Protein AF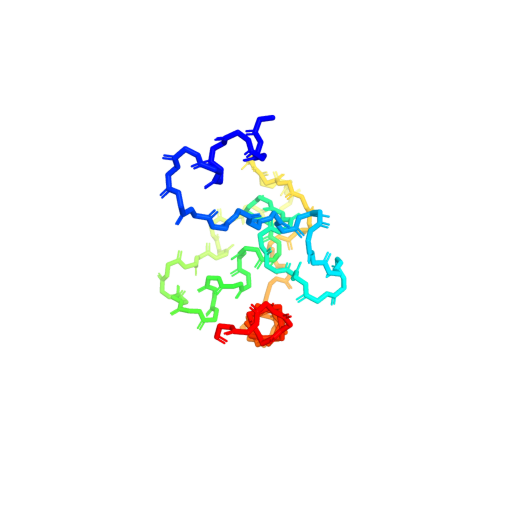-A0A645B185-F1 (afdb_monomer_lite)

Radius of gyration: 16.53 Å; chains: 1; bounding box: 38×28×42 Å

Secondary structure (DSSP, 8-state):
-HHHHHHHHT-----TTTSS-TTT--TTSSBSSHHHHHHHHHH-GGG--GGGS-TTSPPTT-BSS-GGG--HHHHHHHHHHHHHHHHHHHHHTT-

Foldseek 3Di:
DQVVCCVVPVDHDDDLPPQFDCVQQPAPPWWLAQRPLLLCCQVPVVVDDPVPDDPPDQDPRTGDHHNNPHHVVSNVVNVVSNVVRVVVSCVVVVD

pLDDT: mean 96.08, std 3.56, range [74.88, 98.75]

Organism: NCBI:txid1076179

Structure (mmCIF, N/CA/C/O backbone):
data_AF-A0A645B185-F1
#
_entry.id   AF-A0A645B185-F1
#
loop_
_atom_site.group_PDB
_atom_site.id
_atom_site.type_symbol
_atom_site.label_atom_id
_atom_site.label_alt_id
_atom_site.label_comp_id
_atom_site.label_asym_id
_atom_site.label_entity_id
_atom_site.label_seq_id
_atom_site.pdbx_PDB_ins_code
_atom_site.Cartn_x
_atom_site.Cartn_y
_atom_site.Cartn_z
_atom_site.occupancy
_atom_site.B_iso_or_equiv
_atom_site.auth_seq_id
_atom_site.auth_comp_id
_atom_site.auth_asym_id
_atom_site.auth_atom_id
_atom_site.pdbx_PDB_model_num
ATOM 1 N N . MET A 1 1 ? -14.496 17.595 14.244 1.00 74.88 1 MET A N 1
ATOM 2 C CA . MET A 1 1 ? -15.346 16.983 13.200 1.00 74.88 1 MET A CA 1
ATOM 3 C C . MET A 1 1 ? -15.617 15.522 13.516 1.00 74.88 1 MET A C 1
ATOM 5 O O . MET A 1 1 ? -16.774 15.226 13.761 1.00 74.88 1 MET A O 1
ATOM 9 N N . ALA A 1 2 ? -14.595 14.659 13.630 1.00 82.44 2 ALA A N 1
ATOM 10 C CA . ALA A 1 2 ? -14.795 13.233 13.932 1.00 82.44 2 ALA A CA 1
ATOM 11 C C . ALA A 1 2 ? -15.684 12.959 15.171 1.00 82.44 2 ALA A C 1
ATOM 13 O O . ALA A 1 2 ? -16.741 12.370 14.967 1.00 82.44 2 ALA A O 1
ATOM 14 N N . PRO A 1 3 ? -15.440 13.538 16.371 1.00 88.00 3 PRO A N 1
ATOM 15 C CA . PRO A 1 3 ? -16.295 13.264 17.537 1.00 88.00 3 PRO A CA 1
ATOM 16 C C . PRO A 1 3 ? -17.762 13.688 17.368 1.00 88.00 3 PRO A C 1
ATOM 18 O O . PRO A 1 3 ? -18.658 13.159 18.021 1.00 88.00 3 PRO A O 1
ATOM 21 N N . LEU A 1 4 ? -18.019 14.680 16.505 1.00 93.12 4 LEU A N 1
ATOM 22 C CA . LEU A 1 4 ? -19.376 15.138 16.220 1.00 93.12 4 LEU A CA 1
ATOM 23 C C . LEU A 1 4 ? -20.114 14.124 15.338 1.00 93.12 4 LEU A C 1
ATOM 25 O O . LEU A 1 4 ? -21.276 13.834 15.599 1.00 93.12 4 LEU A O 1
ATOM 29 N N . TRP A 1 5 ? -19.442 13.581 14.321 1.00 94.06 5 TRP A N 1
ATOM 30 C CA . TRP A 1 5 ? -20.010 12.577 13.421 1.00 94.06 5 TRP A CA 1
ATOM 31 C C . TRP A 1 5 ? -20.177 11.221 14.093 1.00 94.06 5 TRP A C 1
ATOM 33 O O . TRP A 1 5 ? -21.228 10.613 13.934 1.00 94.06 5 TRP A O 1
ATOM 43 N N . GLU A 1 6 ? -19.200 10.791 14.889 1.00 95.06 6 GLU A N 1
ATOM 44 C CA . GLU A 1 6 ? -19.292 9.554 15.672 1.00 95.06 6 GLU A CA 1
ATOM 45 C C . GLU A 1 6 ? -20.522 9.583 16.578 1.00 95.06 6 GLU A C 1
ATOM 47 O O . GLU A 1 6 ? -21.355 8.684 16.531 1.00 95.06 6 GLU A O 1
ATOM 52 N N . LYS A 1 7 ? -20.725 10.691 17.305 1.00 94.81 7 LYS A N 1
ATOM 53 C CA . LYS A 1 7 ? -21.918 10.883 18.135 1.00 94.81 7 LYS A CA 1
ATOM 54 C C . LYS A 1 7 ? -23.212 10.994 17.323 1.00 94.81 7 LYS A C 1
ATOM 56 O O . LYS A 1 7 ? -24.247 10.515 17.772 1.00 94.81 7 LYS A O 1
ATOM 61 N N . GLN A 1 8 ? -23.192 11.698 16.190 1.00 97.31 8 GLN A N 1
ATOM 62 C CA . GLN A 1 8 ? -24.395 11.940 15.389 1.00 97.31 8 GLN A CA 1
ATOM 63 C C . GLN A 1 8 ? -24.902 10.668 14.701 1.00 97.31 8 GLN A C 1
ATOM 65 O O . GLN A 1 8 ? -26.114 10.504 14.569 1.00 97.31 8 GLN A O 1
ATOM 70 N N . TYR A 1 9 ? -23.992 9.812 14.238 1.00 96.25 9 TYR A N 1
ATOM 71 C CA . TYR A 1 9 ? -24.316 8.658 13.399 1.00 96.25 9 TYR A CA 1
ATOM 72 C C . TYR A 1 9 ? -24.087 7.310 14.082 1.00 96.25 9 TYR A C 1
ATOM 74 O O . TYR A 1 9 ? -24.365 6.294 13.457 1.00 96.25 9 TYR A O 1
ATOM 82 N N . ASP A 1 10 ? -23.612 7.303 15.330 1.00 95.56 10 ASP A N 1
ATOM 83 C CA . ASP A 1 10 ? -23.271 6.088 16.079 1.00 95.56 10 ASP A CA 1
ATOM 84 C C . ASP A 1 10 ? -22.276 5.200 15.309 1.00 95.56 10 ASP A C 1
ATOM 86 O O . ASP A 1 10 ? -22.483 4.011 15.079 1.00 95.56 10 ASP A O 1
ATOM 90 N N . ILE A 1 11 ? -21.197 5.834 14.838 1.00 94.06 11 ILE A N 1
ATOM 91 C CA . ILE A 1 11 ? -20.106 5.194 14.092 1.00 94.06 11 ILE A CA 1
ATOM 92 C C . ILE A 1 11 ? -18.778 5.401 14.814 1.00 94.06 11 ILE A C 1
ATOM 94 O O . ILE A 1 11 ? -18.616 6.372 15.549 1.00 94.06 11 ILE A O 1
ATOM 98 N N . ILE A 1 12 ? -17.809 4.529 14.539 1.00 94.25 12 ILE A N 1
ATOM 99 C CA . ILE A 1 12 ? -16.406 4.717 14.922 1.00 94.25 12 ILE A CA 1
ATOM 100 C C . ILE A 1 12 ? -15.628 5.112 13.668 1.00 94.25 12 ILE A C 1
ATOM 102 O O . ILE A 1 12 ? -15.733 4.440 12.639 1.00 94.25 12 ILE A O 1
ATOM 106 N N . LEU A 1 13 ? -14.857 6.197 13.736 1.00 94.62 13 LEU A N 1
ATOM 107 C CA . LEU A 1 13 ? -14.026 6.655 12.625 1.00 94.62 13 LEU A CA 1
ATOM 108 C C . LEU A 1 13 ? -12.554 6.379 12.921 1.00 94.62 13 LEU A C 1
ATOM 110 O O . LEU A 1 13 ? -12.002 6.901 13.881 1.00 94.62 13 LEU A O 1
ATOM 114 N N . LEU A 1 14 ? -11.914 5.601 12.048 1.00 94.00 14 LEU A N 1
ATOM 115 C CA . LEU A 1 14 ? -10.486 5.302 12.120 1.00 94.00 14 LEU A CA 1
ATOM 116 C C . LEU A 1 14 ? -9.770 5.859 10.890 1.00 94.00 14 LEU A C 1
ATOM 118 O O . LEU A 1 14 ? -10.207 5.672 9.755 1.00 94.00 14 LEU A O 1
ATOM 122 N N . SER A 1 15 ? -8.654 6.535 11.122 1.00 92.25 15 SER A N 1
ATOM 123 C CA . SER A 1 15 ? -7.749 7.082 10.120 1.00 92.25 15 SER A CA 1
ATOM 124 C C . SER A 1 15 ? -6.473 6.252 10.071 1.00 92.25 15 SER A C 1
ATOM 126 O O . SER A 1 15 ? -5.818 6.071 11.096 1.00 92.25 15 SER A O 1
ATOM 128 N N . SER A 1 16 ? -6.058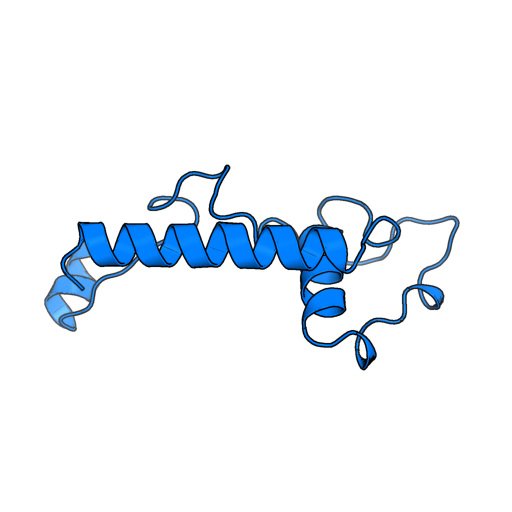 5.831 8.874 1.00 91.94 16 SER A N 1
ATOM 129 C CA . SER A 1 16 ? -4.789 5.118 8.661 1.00 91.94 16 SER A CA 1
ATOM 130 C C . SER A 1 16 ? -3.568 5.866 9.214 1.00 91.94 16 SER A C 1
ATOM 132 O O . SER A 1 16 ? -2.598 5.236 9.614 1.00 91.94 16 SER A O 1
ATOM 134 N N . VAL A 1 17 ? -3.624 7.201 9.276 1.00 90.50 17 VAL A N 1
ATOM 135 C CA . VAL A 1 17 ? -2.517 8.051 9.743 1.00 90.50 17 VAL A CA 1
ATOM 136 C C . VAL A 1 17 ? -2.561 8.309 11.250 1.00 90.50 17 VAL A C 1
ATOM 138 O O . VAL A 1 17 ? -1.513 8.440 11.875 1.00 90.50 17 VAL A O 1
ATOM 141 N N . ASN A 1 18 ? -3.755 8.429 11.836 1.00 92.31 18 ASN A N 1
ATOM 142 C CA . ASN A 1 18 ? -3.885 8.840 13.240 1.00 92.31 18 ASN A CA 1
ATOM 143 C C . ASN A 1 18 ? -4.075 7.657 14.192 1.00 92.31 18 ASN A C 1
ATOM 145 O O . ASN A 1 18 ? -3.719 7.763 15.363 1.00 92.31 18 ASN A O 1
ATOM 149 N N . ASP A 1 19 ? -4.657 6.560 13.709 1.00 94.94 19 ASP A N 1
ATOM 150 C CA . ASP A 1 19 ? -5.163 5.482 14.560 1.00 94.94 19 ASP A CA 1
ATOM 151 C C . ASP A 1 19 ? -4.374 4.178 14.436 1.00 94.94 19 ASP A C 1
ATOM 153 O O . ASP A 1 19 ? -4.631 3.242 15.201 1.00 94.94 19 ASP A O 1
ATOM 157 N N . PHE A 1 20 ? -3.407 4.127 13.518 1.00 96.38 20 PHE A N 1
ATOM 158 C CA . PHE A 1 20 ? -2.563 2.968 13.253 1.00 96.38 20 PHE A CA 1
ATOM 159 C C . PHE A 1 20 ? -1.075 3.319 13.316 1.00 96.38 20 PHE A C 1
ATOM 161 O O . PHE A 1 20 ? -0.671 4.443 13.024 1.00 96.38 20 PHE A O 1
ATOM 168 N N . ASP A 1 21 ? -0.249 2.331 13.669 1.00 95.19 21 ASP A N 1
ATOM 169 C CA . ASP A 1 21 ? 1.207 2.454 13.580 1.00 95.19 21 ASP A CA 1
ATOM 170 C C . ASP A 1 21 ? 1.628 2.476 12.093 1.00 95.19 21 ASP A C 1
ATOM 172 O O . ASP A 1 21 ? 1.278 1.536 11.361 1.00 95.19 21 ASP A O 1
ATOM 176 N N . PRO A 1 22 ? 2.393 3.491 11.638 1.00 93.12 22 PRO A N 1
ATOM 177 C CA . PRO A 1 22 ? 2.829 3.619 10.245 1.00 93.12 22 PRO A CA 1
ATOM 178 C C . PRO A 1 22 ? 3.710 2.460 9.756 1.00 93.12 22 PRO A C 1
ATOM 180 O O . PRO A 1 22 ? 3.866 2.285 8.552 1.00 93.12 22 PRO A O 1
ATOM 183 N N . LEU A 1 23 ? 4.278 1.654 10.655 1.00 94.69 23 LEU A N 1
ATOM 184 C CA . LEU A 1 23 ? 5.034 0.445 10.320 1.00 94.69 23 LEU A CA 1
ATOM 185 C C . LEU A 1 23 ? 4.146 -0.790 10.137 1.00 94.69 23 LEU A C 1
ATOM 187 O O . LEU A 1 23 ? 4.646 -1.851 9.766 1.00 94.69 23 LEU A O 1
ATOM 191 N N . THR A 1 24 ? 2.842 -0.678 10.400 1.00 96.00 24 THR A N 1
ATOM 192 C CA . THR A 1 24 ? 1.908 -1.807 10.304 1.00 96.00 24 THR A CA 1
ATOM 193 C C . THR A 1 24 ? 0.705 -1.543 9.407 1.00 96.00 24 THR A C 1
ATOM 195 O O . THR A 1 24 ? 0.173 -2.498 8.855 1.00 96.00 24 THR A O 1
ATOM 198 N N . TYR A 1 25 ? 0.289 -0.288 9.208 1.00 96.75 25 TYR A N 1
ATOM 199 C CA . TYR A 1 25 ? -0.665 0.081 8.157 1.00 96.75 25 TYR A CA 1
ATOM 200 C C . TYR A 1 25 ? 0.114 0.522 6.918 1.00 96.75 25 TYR A C 1
ATOM 202 O O . TYR A 1 25 ? 0.399 1.702 6.715 1.00 96.75 25 TYR A O 1
ATOM 210 N N . LEU A 1 26 ? 0.537 -0.458 6.124 1.00 95.75 26 LEU A N 1
ATOM 211 C CA . LEU A 1 26 ? 1.523 -0.249 5.066 1.00 95.75 26 LEU A CA 1
ATOM 212 C C . LEU A 1 26 ? 0.894 0.022 3.698 1.00 95.75 26 LEU A C 1
ATOM 214 O O . LEU A 1 26 ? 1.506 0.704 2.874 1.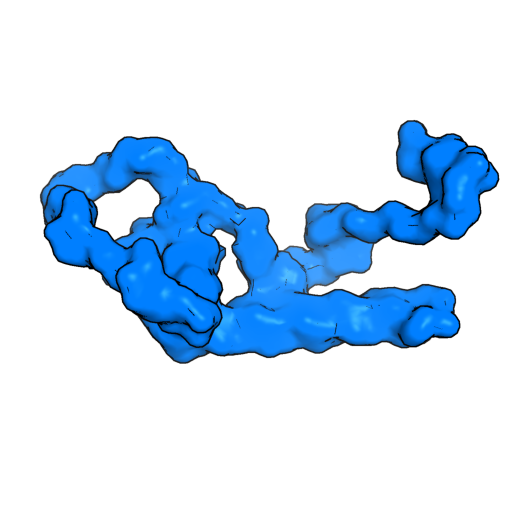00 95.75 26 LEU A O 1
ATOM 218 N N . THR A 1 27 ? -0.311 -0.487 3.442 1.00 91.88 27 THR A N 1
ATOM 219 C CA . THR A 1 27 ? -1.023 -0.265 2.174 1.00 91.88 27 THR A CA 1
ATOM 220 C C . THR A 1 27 ? -1.453 1.195 2.005 1.00 91.88 27 THR A C 1
ATOM 222 O O . THR A 1 27 ? -1.734 1.873 2.989 1.00 91.88 27 THR A O 1
ATOM 225 N N . GLN A 1 28 ? -1.596 1.648 0.753 1.00 85.94 28 GLN A N 1
ATOM 226 C CA . GLN A 1 28 ? -2.130 2.977 0.392 1.00 85.94 28 GLN A CA 1
ATOM 227 C C . GLN A 1 28 ? -1.289 4.178 0.880 1.00 85.94 28 GLN A C 1
ATOM 229 O O . GLN A 1 28 ? -1.811 5.278 1.050 1.00 85.94 28 GLN A O 1
ATOM 234 N N . ASN A 1 29 ? 0.015 3.982 1.105 1.00 92.06 29 ASN A N 1
ATOM 235 C CA . ASN A 1 29 ? 0.944 5.053 1.497 1.00 92.06 29 ASN A CA 1
ATOM 236 C C . ASN A 1 29 ? 1.644 5.739 0.306 1.00 92.06 29 ASN A C 1
ATOM 238 O O . ASN A 1 29 ? 2.442 6.658 0.502 1.00 92.06 29 ASN A O 1
ATOM 242 N N . ASP A 1 30 ? 1.357 5.316 -0.924 1.00 96.69 30 ASP A N 1
ATOM 243 C CA . ASP A 1 30 ? 1.838 5.943 -2.153 1.00 96.69 30 ASP A CA 1
ATOM 244 C C . ASP A 1 30 ? 0.704 6.098 -3.180 1.00 96.69 30 ASP A C 1
ATOM 246 O O . ASP A 1 30 ? -0.443 5.779 -2.882 1.00 96.69 30 ASP A O 1
ATOM 250 N N . HIS A 1 31 ? 0.994 6.688 -4.342 1.00 97.62 31 HIS A N 1
ATOM 251 C CA . HIS A 1 31 ? 0.027 6.853 -5.426 1.00 97.62 31 HIS A CA 1
ATOM 252 C C . HIS A 1 31 ? 0.597 6.290 -6.724 1.00 97.62 31 HIS A C 1
ATOM 254 O O . HIS A 1 31 ? 1.549 6.848 -7.279 1.00 97.62 31 HIS A O 1
ATOM 260 N N . ALA A 1 32 ? 0.026 5.175 -7.178 1.00 97.19 32 ALA A N 1
ATOM 261 C CA . ALA A 1 32 ? 0.494 4.362 -8.297 1.00 97.19 32 ALA A CA 1
ATOM 262 C C . ALA A 1 32 ? 1.986 3.974 -8.198 1.00 97.19 32 ALA A C 1
ATOM 264 O O . ALA A 1 32 ? 2.628 3.675 -9.204 1.00 97.19 32 ALA A O 1
ATOM 265 N N . GLY A 1 33 ? 2.551 4.003 -6.987 1.00 97.81 33 GLY A N 1
ATOM 266 C CA . GLY A 1 33 ? 3.936 3.640 -6.717 1.00 97.81 33 GLY A CA 1
ATOM 267 C C . GLY A 1 33 ? 4.084 2.149 -6.436 1.00 97.81 33 GLY A C 1
ATOM 268 O O . GLY A 1 33 ? 3.204 1.336 -6.742 1.00 97.81 33 GLY A O 1
ATOM 269 N N . LYS A 1 34 ? 5.222 1.775 -5.856 1.00 98.25 34 LYS A N 1
ATOM 270 C CA . LYS A 1 34 ? 5.543 0.390 -5.503 1.00 98.25 34 LYS A CA 1
ATOM 271 C C . LYS A 1 34 ? 4.511 -0.269 -4.583 1.00 98.25 34 LYS A C 1
ATOM 273 O O . LYS A 1 34 ? 4.242 -1.456 -4.763 1.00 98.25 34 LYS A O 1
ATOM 278 N N . ILE A 1 35 ? 3.954 0.440 -3.601 1.00 98.31 35 ILE A N 1
ATOM 279 C CA . ILE A 1 35 ? 3.024 -0.124 -2.607 1.00 98.31 35 ILE A CA 1
ATOM 280 C C . ILE A 1 35 ? 1.695 -0.472 -3.275 1.00 98.31 35 ILE A C 1
ATOM 282 O O . ILE A 1 35 ? 1.287 -1.635 -3.236 1.00 98.31 35 ILE A O 1
ATOM 286 N N . GLU A 1 36 ? 1.032 0.491 -3.921 1.00 98.31 36 GLU A N 1
ATOM 287 C CA . GLU A 1 36 ? -0.238 0.242 -4.617 1.00 98.31 36 GLU A CA 1
ATOM 288 C C . GLU A 1 36 ? -0.071 -0.760 -5.768 1.00 98.31 36 GLU A C 1
ATOM 290 O O . GLU A 1 36 ? -0.886 -1.672 -5.915 1.00 98.31 36 GLU A O 1
ATOM 295 N N . THR A 1 37 ? 1.022 -0.667 -6.532 1.00 98.50 37 THR A N 1
ATOM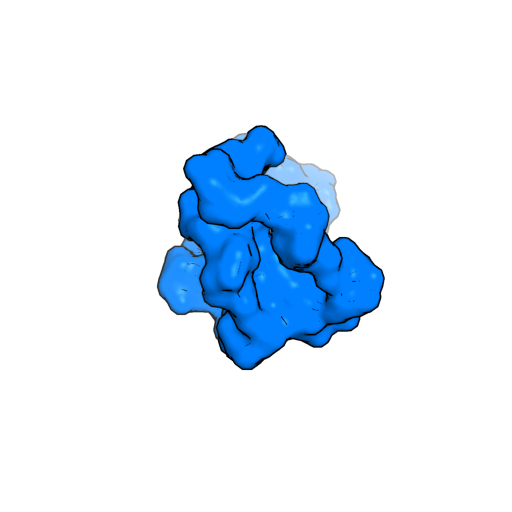 296 C CA . THR A 1 37 ? 1.280 -1.589 -7.647 1.00 98.50 37 THR A CA 1
ATOM 297 C C . THR A 1 37 ? 1.550 -3.008 -7.156 1.00 98.50 37 THR A C 1
ATOM 299 O O . THR A 1 37 ? 0.952 -3.946 -7.674 1.00 98.50 37 THR A O 1
ATOM 302 N N . SER A 1 38 ? 2.379 -3.198 -6.122 1.00 98.69 38 SER A N 1
ATOM 303 C CA . SER A 1 38 ? 2.613 -4.529 -5.535 1.00 98.69 38 SER A CA 1
ATOM 304 C C . SER A 1 38 ? 1.329 -5.120 -4.953 1.00 98.69 38 SER A C 1
ATOM 306 O O . SER A 1 38 ? 1.061 -6.304 -5.137 1.00 98.69 38 SER A O 1
ATOM 308 N N . THR A 1 39 ? 0.501 -4.290 -4.311 1.00 98.56 39 THR A N 1
ATOM 309 C CA . THR A 1 39 ? -0.812 -4.700 -3.790 1.00 98.56 39 THR A CA 1
ATOM 310 C C . THR A 1 39 ? -1.719 -5.203 -4.917 1.00 98.56 39 THR A C 1
ATOM 312 O O . THR A 1 39 ? -2.303 -6.280 -4.807 1.00 98.56 39 THR A O 1
ATOM 315 N N . MET A 1 40 ? -1.787 -4.472 -6.036 1.00 98.56 40 MET A N 1
ATOM 316 C CA . MET A 1 40 ? -2.546 -4.898 -7.214 1.00 98.56 40 MET A CA 1
ATOM 317 C C . MET A 1 40 ? -1.959 -6.146 -7.869 1.00 98.56 40 MET A C 1
ATOM 319 O O . MET A 1 40 ? -2.721 -7.009 -8.281 1.00 98.56 40 MET A O 1
ATOM 323 N N . MET A 1 41 ? -0.635 -6.302 -7.917 1.00 98.62 41 MET A N 1
ATOM 324 C CA . MET A 1 41 ? -0.011 -7.531 -8.417 1.00 98.62 41 MET A CA 1
ATOM 325 C C . MET A 1 41 ? -0.386 -8.755 -7.572 1.00 98.62 41 MET A C 1
ATOM 327 O O . MET A 1 41 ? -0.543 -9.837 -8.125 1.00 98.62 41 MET A O 1
ATOM 331 N N . ALA A 1 42 ? -0.528 -8.599 -6.253 1.00 98.62 42 ALA A N 1
ATOM 332 C CA . ALA A 1 42 ? -0.926 -9.688 -5.364 1.00 98.62 42 ALA A CA 1
ATOM 333 C C . ALA A 1 42 ? -2.421 -10.046 -5.474 1.00 98.62 42 ALA A C 1
ATOM 335 O O . ALA A 1 42 ? -2.767 -11.223 -5.420 1.00 98.62 42 ALA A O 1
ATOM 336 N N . LEU A 1 43 ? -3.309 -9.059 -5.642 1.00 98.50 43 LEU A N 1
ATOM 337 C CA . LEU A 1 43 ? -4.764 -9.285 -5.693 1.00 98.50 43 LEU A CA 1
ATOM 338 C C . LEU A 1 43 ? -5.301 -9.564 -7.105 1.00 98.50 43 LEU A C 1
ATOM 340 O O . LEU A 1 43 ? -6.160 -10.424 -7.281 1.00 98.50 43 LEU A O 1
ATOM 344 N N . HIS A 1 44 ? -4.816 -8.807 -8.088 1.00 98.56 44 HIS A N 1
ATOM 345 C CA . HIS A 1 44 ? -5.319 -8.733 -9.463 1.00 98.56 44 HIS A CA 1
ATOM 346 C C . HIS A 1 44 ? -4.158 -8.542 -10.460 1.00 98.56 44 HIS A C 1
ATOM 348 O O . HIS A 1 44 ? -4.064 -7.496 -11.120 1.00 98.56 44 HIS A O 1
ATOM 354 N N . PRO A 1 45 ? -3.228 -9.511 -10.563 1.00 98.25 45 PRO A N 1
ATOM 355 C CA . PRO A 1 45 ? -2.043 -9.392 -11.416 1.00 98.25 45 PRO A CA 1
ATOM 356 C C . PRO A 1 45 ? -2.371 -9.110 -12.887 1.00 98.25 45 PRO A C 1
ATOM 358 O O . PRO A 1 45 ? -1.594 -8.457 -13.576 1.00 98.25 45 PRO A O 1
ATOM 361 N N . GLU A 1 46 ? -3.529 -9.551 -13.375 1.00 98.44 46 GLU A N 1
ATOM 362 C CA . GLU A 1 46 ? -4.009 -9.320 -14.739 1.00 98.44 46 GLU A CA 1
ATOM 363 C C . GLU A 1 46 ? -4.286 -7.846 -15.069 1.00 98.44 46 GLU A C 1
ATOM 365 O O . GLU A 1 46 ? -4.374 -7.489 -16.243 1.00 98.44 46 GLU A O 1
ATOM 370 N N . LEU A 1 47 ? -4.419 -6.988 -14.052 1.00 98.38 47 LEU A N 1
ATOM 371 C CA . LEU A 1 47 ? -4.656 -5.552 -14.207 1.00 98.38 47 LEU A CA 1
ATOM 372 C C . LEU A 1 47 ? -3.363 -4.723 -14.176 1.00 98.38 47 LEU A C 1
ATOM 374 O O . LEU A 1 47 ? -3.420 -3.506 -14.356 1.00 98.38 47 LEU A O 1
ATOM 378 N N . VAL A 1 48 ? -2.202 -5.354 -13.965 1.00 98.25 48 VAL A N 1
ATOM 379 C CA . VAL A 1 48 ? -0.903 -4.676 -13.882 1.00 98.25 48 VAL A CA 1
ATOM 380 C C . VAL A 1 48 ? -0.019 -5.075 -15.062 1.00 98.25 48 VAL A C 1
ATOM 382 O O . VAL A 1 48 ? 0.448 -6.205 -15.159 1.00 98.25 48 VAL A O 1
ATOM 385 N N . ASP A 1 49 ? 0.276 -4.113 -15.938 1.00 97.75 49 ASP A N 1
ATOM 386 C CA . ASP A 1 49 ? 1.203 -4.285 -17.062 1.00 97.75 49 ASP A CA 1
ATOM 387 C C . ASP A 1 49 ? 2.354 -3.271 -16.965 1.00 97.75 49 ASP A C 1
ATOM 389 O O . ASP A 1 49 ? 2.289 -2.163 -17.503 1.00 97.75 49 ASP A O 1
ATOM 393 N N . LEU A 1 50 ? 3.430 -3.658 -16.267 1.00 97.25 50 LEU A N 1
ATOM 394 C CA . LEU A 1 50 ? 4.623 -2.818 -16.088 1.00 97.25 50 LEU A CA 1
ATOM 395 C C . LEU A 1 50 ? 5.368 -2.541 -17.402 1.00 97.25 50 LEU A C 1
ATOM 397 O O . LEU A 1 50 ? 6.124 -1.574 -17.470 1.00 97.25 50 LEU A O 1
ATOM 401 N N . SER A 1 51 ? 5.136 -3.332 -18.458 1.00 96.62 51 SER A N 1
ATOM 402 C CA . SER A 1 51 ? 5.771 -3.111 -19.765 1.00 96.62 51 SER A CA 1
ATOM 403 C C . SER A 1 51 ? 5.275 -1.843 -20.469 1.00 96.62 51 SER A C 1
ATOM 405 O O . SER A 1 51 ? 5.899 -1.378 -21.419 1.00 96.62 51 SER A O 1
ATOM 407 N N . ARG A 1 52 ? 4.170 -1.251 -19.991 1.00 96.00 52 ARG A N 1
ATOM 408 C CA . ARG A 1 52 ? 3.640 0.032 -20.484 1.00 96.00 52 ARG A CA 1
ATOM 409 C C . ARG A 1 52 ? 4.411 1.245 -19.983 1.00 96.00 52 ARG A C 1
ATOM 411 O O . ARG A 1 52 ? 4.187 2.340 -20.496 1.00 96.00 52 ARG A O 1
ATOM 418 N N . LEU A 1 53 ? 5.261 1.078 -18.973 1.00 96.19 53 LEU A N 1
ATOM 419 C CA . LEU A 1 53 ? 6.063 2.165 -18.434 1.00 96.19 53 LEU A CA 1
ATOM 420 C C . LEU A 1 53 ? 7.327 2.340 -19.277 1.00 96.19 53 LEU A C 1
ATOM 422 O O . LEU A 1 53 ? 8.043 1.379 -19.538 1.00 96.19 53 LEU A O 1
ATOM 426 N N . ASP A 1 54 ? 7.621 3.582 -19.654 1.00 95.62 54 ASP A N 1
ATOM 427 C CA . ASP A 1 54 ? 8.890 3.941 -20.294 1.00 95.62 54 ASP A CA 1
ATOM 428 C C . ASP A 1 54 ? 10.057 3.590 -19.350 1.00 95.62 54 ASP A C 1
ATOM 430 O O . ASP A 1 54 ? 10.030 4.029 -18.202 1.00 95.62 54 ASP A O 1
ATOM 434 N N . PRO A 1 55 ? 11.055 2.786 -19.748 1.00 94.00 55 PRO A N 1
ATOM 435 C CA . PRO A 1 55 ? 12.157 2.407 -18.862 1.00 94.00 55 PRO A CA 1
ATOM 436 C C . PRO A 1 55 ? 13.052 3.584 -18.447 1.00 94.00 55 PRO A C 1
ATOM 438 O O . PRO A 1 55 ? 13.689 3.502 -17.397 1.00 94.00 55 PRO A O 1
ATOM 441 N N . ASP A 1 56 ? 13.086 4.667 -19.227 1.00 95.75 56 ASP A N 1
ATOM 442 C CA . ASP A 1 56 ? 14.087 5.729 -19.083 1.00 95.75 56 ASP A CA 1
ATOM 443 C C . ASP A 1 56 ? 13.552 6.992 -18.387 1.00 95.75 56 ASP A C 1
ATOM 445 O O . ASP A 1 56 ? 14.311 7.926 -18.112 1.00 95.75 56 ASP A O 1
ATOM 449 N N . SER A 1 57 ? 12.252 7.047 -18.077 1.00 97.00 57 SER A N 1
ATOM 450 C CA . SER A 1 57 ? 11.620 8.227 -17.480 1.00 97.00 57 SER A CA 1
ATOM 451 C C . SER A 1 57 ? 10.730 7.912 -16.278 1.00 97.00 57 SER A C 1
ATOM 453 O O . SER A 1 57 ? 10.226 6.803 -16.093 1.00 97.00 57 SER A O 1
ATOM 455 N N . TRP A 1 58 ? 10.532 8.904 -15.406 1.00 97.44 58 TRP A N 1
ATOM 456 C CA . TRP A 1 58 ? 9.593 8.765 -14.293 1.00 97.44 58 TRP A CA 1
ATOM 457 C C . TRP A 1 58 ? 8.145 8.736 -14.818 1.00 97.44 58 TRP A C 1
ATOM 459 O O . TRP A 1 58 ? 7.783 9.630 -15.590 1.00 97.44 58 TRP A O 1
ATOM 469 N N . PRO A 1 59 ? 7.294 7.772 -14.411 1.00 96.75 59 PRO A N 1
ATOM 470 C CA . PRO A 1 59 ? 5.923 7.711 -14.899 1.00 96.75 59 PRO A CA 1
ATOM 471 C C . PRO A 1 59 ? 5.095 8.920 -14.452 1.00 96.75 59 PRO A C 1
ATOM 473 O O . PRO A 1 59 ? 5.163 9.369 -13.305 1.00 96.75 59 PRO A O 1
ATOM 476 N N . LEU A 1 60 ? 4.251 9.425 -15.351 1.00 95.62 60 LEU A N 1
ATOM 477 C CA . LEU A 1 60 ? 3.334 10.516 -15.037 1.00 95.62 60 LEU A CA 1
ATOM 478 C C . LEU A 1 60 ? 2.296 10.077 -13.993 1.00 95.62 60 LEU A C 1
ATOM 480 O O . LEU A 1 60 ? 1.703 9.009 -14.110 1.00 95.62 60 LEU A O 1
ATOM 484 N N . GLY A 1 61 ? 2.040 10.935 -13.003 1.00 95.31 61 GLY A N 1
ATOM 485 C CA . GLY A 1 61 ? 1.019 10.700 -11.977 1.00 95.31 61 GLY A CA 1
ATOM 486 C C . GLY A 1 61 ? 1.459 9.782 -10.835 1.00 95.31 61 GLY A C 1
ATOM 487 O O . GLY A 1 61 ? 0.708 9.625 -9.882 1.00 95.31 61 GLY A O 1
ATOM 488 N N . VAL A 1 62 ? 2.675 9.234 -10.881 1.00 97.56 62 VAL A N 1
ATOM 489 C CA . VAL A 1 62 ? 3.211 8.394 -9.805 1.00 97.56 62 VAL A CA 1
ATOM 490 C C . VAL A 1 62 ? 3.855 9.250 -8.716 1.00 97.56 62 VAL A C 1
ATOM 492 O O . VAL A 1 62 ? 4.699 10.108 -8.998 1.00 97.56 62 VAL A O 1
ATOM 495 N N . LYS A 1 63 ? 3.501 8.977 -7.458 1.00 97.31 63 LYS A N 1
ATOM 496 C CA . LYS A 1 63 ? 4.131 9.544 -6.258 1.00 97.31 63 LYS A CA 1
ATOM 497 C C . LYS A 1 63 ? 4.480 8.415 -5.296 1.00 97.31 63 LYS A C 1
ATOM 499 O O . LYS A 1 63 ? 3.585 7.696 -4.880 1.00 97.31 63 LYS A O 1
ATOM 504 N N . GLY A 1 64 ? 5.741 8.325 -4.882 1.00 96.31 64 GLY A N 1
ATOM 505 C CA . GLY A 1 64 ? 6.237 7.283 -3.980 1.00 96.31 64 GLY A CA 1
ATOM 506 C C . GLY A 1 64 ? 7.476 6.601 -4.546 1.00 96.31 64 GLY A C 1
ATOM 507 O O . GLY A 1 64 ? 8.256 7.236 -5.254 1.00 96.31 64 GLY A O 1
ATOM 508 N N . GLU A 1 65 ? 7.652 5.321 -4.229 1.00 97.25 65 GLU A N 1
ATOM 509 C CA . GLU A 1 65 ? 8.710 4.488 -4.809 1.00 97.25 65 GLU A CA 1
ATOM 510 C C . GLU A 1 65 ? 8.362 4.036 -6.236 1.00 97.25 65 GLU A C 1
ATOM 512 O O . GLU A 1 65 ? 7.189 3.941 -6.600 1.00 97.25 65 GLU A O 1
ATOM 517 N N . ASP A 1 66 ? 9.388 3.728 -7.037 1.00 97.62 66 ASP A N 1
ATOM 518 C CA . ASP A 1 66 ? 9.226 3.330 -8.439 1.00 97.62 66 ASP A CA 1
ATOM 519 C C . ASP A 1 66 ? 8.395 2.030 -8.567 1.00 97.62 66 ASP A C 1
ATOM 521 O O . ASP A 1 66 ? 8.833 0.974 -8.081 1.00 97.62 66 ASP A O 1
ATOM 525 N N . PRO A 1 67 ? 7.234 2.057 -9.255 1.00 98.12 67 PRO A N 1
ATOM 526 C CA . PRO A 1 67 ? 6.370 0.891 -9.423 1.00 98.12 67 PRO A CA 1
ATOM 527 C C . PRO A 1 67 ? 7.031 -0.248 -10.205 1.00 98.12 67 PRO A C 1
ATOM 529 O O . PRO A 1 67 ? 6.619 -1.397 -10.053 1.00 98.12 67 PRO A O 1
ATOM 532 N N . ARG A 1 68 ? 8.090 0.007 -10.982 1.00 97.81 68 ARG A N 1
ATOM 533 C CA . ARG A 1 68 ? 8.847 -1.041 -11.693 1.00 97.81 68 ARG A CA 1
ATOM 534 C C . ARG A 1 68 ? 9.569 -2.002 -10.749 1.00 97.81 68 ARG A C 1
ATOM 536 O O . ARG A 1 68 ? 9.943 -3.093 -11.161 1.00 97.81 68 ARG A O 1
ATOM 543 N N . THR A 1 69 ? 9.750 -1.615 -9.486 1.00 97.75 69 THR A N 1
ATOM 544 C CA . THR A 1 69 ? 10.363 -2.453 -8.440 1.00 97.75 69 THR A CA 1
ATOM 545 C C . THR A 1 69 ? 9.340 -3.260 -7.631 1.00 97.75 69 THR A C 1
ATOM 547 O O . THR A 1 69 ? 9.679 -3.852 -6.603 1.00 97.75 69 THR A O 1
ATOM 550 N N . SER A 1 70 ? 8.080 -3.273 -8.073 1.00 98.19 70 SER A N 1
ATOM 551 C CA . SER A 1 70 ? 6.986 -3.995 -7.424 1.00 98.19 70 SER A CA 1
ATOM 552 C C . SER A 1 70 ? 7.118 -5.506 -7.560 1.00 98.19 70 SER A C 1
ATOM 554 O O . SER A 1 70 ? 7.717 -6.023 -8.503 1.00 98.19 70 SER A O 1
ATOM 556 N N . SER A 1 71 ? 6.523 -6.236 -6.620 1.00 98.62 71 SER A N 1
ATOM 557 C CA . SER A 1 71 ? 6.440 -7.695 -6.692 1.00 98.62 71 SER A CA 1
ATOM 558 C C . SER A 1 71 ? 5.212 -8.221 -5.957 1.00 98.62 71 SER A C 1
ATOM 560 O O . SER A 1 71 ? 4.730 -7.591 -5.018 1.00 98.62 71 SER A O 1
ATOM 562 N N . ILE A 1 72 ? 4.752 -9.412 -6.351 1.00 98.69 72 ILE A N 1
ATOM 563 C CA . ILE A 1 72 ? 3.647 -10.118 -5.686 1.00 98.69 72 ILE A CA 1
ATOM 564 C C . ILE A 1 72 ? 3.968 -10.345 -4.204 1.00 98.69 72 ILE A C 1
ATOM 566 O O . ILE A 1 72 ? 3.183 -9.954 -3.350 1.00 98.69 72 ILE A O 1
ATOM 570 N N . ALA A 1 73 ? 5.158 -10.875 -3.898 1.00 98.75 73 ALA A N 1
ATOM 571 C CA . ALA A 1 73 ? 5.573 -11.168 -2.524 1.00 98.75 73 ALA A CA 1
ATOM 572 C C . ALA A 1 73 ? 5.585 -9.920 -1.624 1.00 98.75 73 ALA A C 1
ATOM 574 O O . ALA A 1 73 ? 5.225 -9.985 -0.450 1.00 98.75 73 ALA A O 1
ATOM 575 N N . TRP A 1 74 ? 5.973 -8.761 -2.170 1.00 98.56 74 TRP A N 1
ATOM 576 C CA . TRP A 1 74 ? 5.878 -7.505 -1.427 1.00 98.56 74 TRP A CA 1
ATOM 577 C C . TRP A 1 74 ? 4.420 -7.102 -1.188 1.00 98.56 74 TRP A C 1
ATOM 579 O O . TRP A 1 74 ? 4.075 -6.706 -0.080 1.00 98.56 74 TRP A O 1
ATOM 589 N N . GLY A 1 75 ? 3.551 -7.260 -2.188 1.00 98.50 75 GLY A N 1
ATOM 590 C CA . GLY A 1 75 ? 2.111 -7.029 -2.058 1.00 98.50 75 GLY A CA 1
ATOM 591 C C . GLY A 1 75 ? 1.455 -7.900 -0.990 1.00 98.50 75 GLY A C 1
ATOM 592 O O . GLY A 1 75 ? 0.714 -7.386 -0.156 1.00 98.50 75 GLY A O 1
ATOM 593 N N . GLU A 1 76 ? 1.769 -9.194 -0.967 1.00 98.75 76 GLU A N 1
ATOM 594 C CA . GLU A 1 76 ? 1.283 -10.142 0.043 1.00 98.75 76 GLU A CA 1
ATOM 595 C C . GLU A 1 76 ? 1.700 -9.718 1.457 1.00 98.75 76 GLU A C 1
ATOM 597 O O . GLU A 1 76 ? 0.855 -9.649 2.349 1.00 98.75 76 GLU A O 1
ATOM 602 N N . TYR A 1 77 ? 2.969 -9.338 1.648 1.00 98.56 77 TYR A N 1
ATOM 603 C CA . TYR A 1 77 ? 3.461 -8.817 2.926 1.00 98.56 77 TYR A CA 1
ATOM 604 C C . TYR A 1 77 ? 2.723 -7.541 3.365 1.00 98.56 77 TYR A C 1
ATOM 606 O O . TYR A 1 77 ? 2.311 -7.429 4.523 1.00 98.56 77 TYR A O 1
ATOM 614 N N . LEU A 1 78 ? 2.537 -6.579 2.453 1.00 98.44 78 LEU A N 1
ATOM 615 C CA . LEU A 1 78 ? 1.816 -5.331 2.728 1.00 98.44 78 LEU A CA 1
ATOM 616 C C . LEU A 1 78 ? 0.373 -5.608 3.171 1.00 98.44 78 LEU A C 1
ATOM 618 O O . LEU A 1 78 ? -0.088 -5.036 4.165 1.00 98.44 78 LEU A O 1
ATOM 622 N N . LEU A 1 79 ? -0.320 -6.492 2.448 1.00 98.56 79 LEU A N 1
ATOM 623 C CA . LEU A 1 79 ? -1.699 -6.891 2.717 1.00 98.56 79 LEU A CA 1
ATOM 624 C C . LEU A 1 79 ? -1.825 -7.590 4.066 1.00 98.56 79 LEU A C 1
ATOM 626 O O . LEU A 1 79 ? -2.619 -7.157 4.898 1.00 98.56 79 LEU A O 1
ATOM 630 N N . GLU A 1 80 ? -1.028 -8.631 4.308 1.00 98.56 80 GLU A N 1
ATOM 631 C CA . GLU A 1 80 ? -1.081 -9.391 5.556 1.00 98.56 80 GLU A CA 1
ATOM 632 C C . GLU A 1 80 ? -0.801 -8.489 6.763 1.00 98.56 80 GLU A C 1
ATOM 634 O O . GLU A 1 80 ? -1.574 -8.473 7.723 1.00 98.56 80 GLU A O 1
ATOM 639 N N . THR A 1 81 ? 0.252 -7.672 6.688 1.00 98.56 81 THR A N 1
ATOM 640 C CA . THR A 1 81 ? 0.647 -6.779 7.785 1.00 98.56 81 THR A CA 1
ATOM 641 C C . THR A 1 81 ? -0.452 -5.758 8.099 1.00 98.56 81 THR A C 1
ATOM 643 O O . THR A 1 81 ? -0.798 -5.556 9.268 1.00 98.56 81 THR A O 1
ATOM 646 N N . THR A 1 82 ? -1.051 -5.165 7.061 1.00 98.12 82 THR A N 1
ATOM 647 C CA . THR A 1 82 ? -2.109 -4.153 7.211 1.00 98.12 82 THR A CA 1
ATOM 648 C C . THR A 1 82 ? -3.402 -4.772 7.734 1.00 98.12 82 THR A C 1
ATOM 650 O O . THR A 1 82 ? -3.982 -4.253 8.686 1.00 98.12 82 THR A O 1
ATOM 653 N N . VAL A 1 83 ? -3.826 -5.923 7.202 1.00 98.25 83 VAL A N 1
ATOM 654 C CA . VAL A 1 83 ? -5.025 -6.635 7.678 1.00 98.25 83 VAL A CA 1
ATOM 655 C C . VAL A 1 83 ? -4.870 -7.057 9.138 1.00 98.25 83 VAL A C 1
ATOM 657 O O . VAL A 1 83 ? -5.797 -6.876 9.926 1.00 98.25 83 VAL A O 1
ATOM 660 N N . GLN A 1 84 ? -3.696 -7.551 9.542 1.00 98.38 84 GLN A N 1
ATOM 661 C CA . GLN A 1 84 ? -3.425 -7.862 10.947 1.00 98.38 84 GLN A CA 1
ATOM 662 C C . GLN A 1 84 ? -3.476 -6.611 11.836 1.00 98.38 84 GLN A C 1
ATOM 664 O O . GLN A 1 84 ? -3.967 -6.687 12.962 1.00 98.38 84 GLN A O 1
ATOM 669 N N . SER A 1 85 ? -2.993 -5.462 11.351 1.00 97.88 85 SER A N 1
ATOM 670 C CA . SER A 1 85 ? -3.079 -4.192 12.083 1.00 97.88 85 SER A CA 1
ATOM 671 C C . SER A 1 85 ? -4.529 -3.744 12.286 1.00 97.88 85 SER A C 1
ATOM 673 O O . SER A 1 85 ? -4.923 -3.425 13.408 1.00 97.88 85 SER A O 1
ATOM 675 N N . ILE A 1 86 ? -5.355 -3.836 11.239 1.00 97.38 86 ILE A N 1
ATOM 676 C CA . ILE A 1 86 ? -6.804 -3.596 11.308 1.00 97.38 86 ILE A CA 1
ATOM 677 C C . ILE A 1 86 ? -7.460 -4.545 12.314 1.00 97.38 86 ILE A C 1
ATOM 6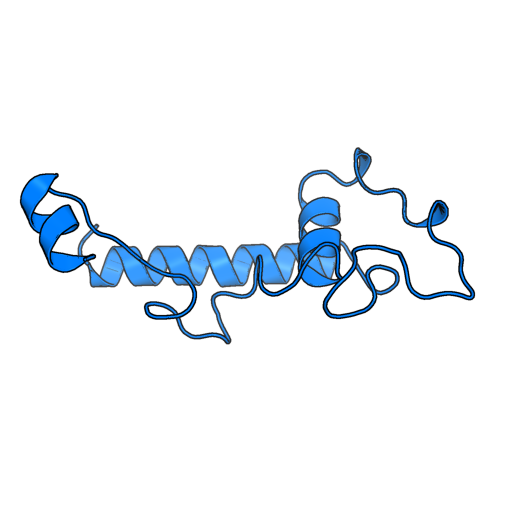79 O O . ILE A 1 86 ? -8.178 -4.088 13.199 1.00 97.38 86 ILE A O 1
ATOM 683 N N . GLY A 1 87 ? -7.165 -5.845 12.244 1.00 97.94 87 GLY A N 1
ATOM 684 C CA . GLY A 1 87 ? -7.705 -6.837 13.176 1.00 97.94 87 GLY A CA 1
ATOM 685 C C . GLY A 1 87 ? -7.364 -6.538 14.639 1.00 97.94 87 GLY A C 1
ATOM 686 O O . GLY A 1 87 ? -8.249 -6.581 15.491 1.00 97.94 87 GLY A O 1
ATOM 687 N N . ARG A 1 88 ? -6.110 -6.168 14.937 1.00 98.00 88 ARG A N 1
ATOM 688 C CA . ARG A 1 88 ? -5.701 -5.753 16.292 1.00 98.00 88 ARG A CA 1
ATOM 689 C C . ARG A 1 88 ? -6.459 -4.513 16.759 1.00 98.00 88 ARG A C 1
ATOM 691 O O . ARG A 1 88 ? -6.958 -4.502 17.878 1.00 98.00 88 ARG A O 1
ATOM 698 N N . LYS A 1 89 ? -6.605 -3.507 15.894 1.00 97.62 89 LYS A N 1
ATOM 699 C CA . LYS A 1 89 ? -7.327 -2.274 16.228 1.00 97.62 89 LYS A CA 1
ATOM 700 C C . LYS A 1 89 ? -8.799 -2.531 16.544 1.00 97.62 89 LYS A C 1
ATOM 702 O O . LYS A 1 89 ? -9.333 -1.943 17.477 1.00 97.62 89 LYS A O 1
ATOM 707 N N . LEU A 1 90 ? -9.451 -3.420 15.796 1.00 97.06 90 LEU A N 1
ATOM 708 C CA . LEU A 1 90 ? -10.832 -3.819 16.077 1.00 97.06 90 LEU A CA 1
ATOM 709 C C . LEU A 1 90 ? -10.944 -4.537 17.431 1.00 97.06 90 LEU A C 1
ATOM 711 O O . LEU A 1 90 ? -11.799 -4.176 18.235 1.00 97.06 90 LEU A O 1
ATOM 715 N N . GLN A 1 91 ? -10.015 -5.448 17.742 1.00 97.62 91 GLN A N 1
ATOM 716 C CA . GLN A 1 91 ? -9.964 -6.123 19.046 1.00 97.62 91 GLN A CA 1
ATOM 717 C C . GLN A 1 91 ? -9.748 -5.146 20.213 1.00 97.62 91 GLN A C 1
ATOM 719 O O . GLN A 1 91 ? -10.396 -5.286 21.249 1.00 97.62 91 GLN A O 1
ATOM 724 N N . GLU A 1 92 ? -8.883 -4.137 20.058 1.00 96.88 92 GLU A N 1
ATOM 725 C CA . GLU A 1 92 ? -8.677 -3.066 21.053 1.00 96.88 92 GLU A CA 1
ATOM 726 C C . GLU A 1 92 ? -9.961 -2.275 21.342 1.00 96.88 92 GLU A C 1
ATOM 728 O O . GLU A 1 92 ? -10.169 -1.812 22.464 1.00 96.88 92 GLU A O 1
ATOM 733 N N . LEU A 1 93 ? -10.829 -2.136 20.337 1.00 95.88 93 LEU A N 1
ATOM 734 C CA . LEU A 1 93 ? -12.125 -1.463 20.436 1.00 95.88 93 LEU A CA 1
ATOM 735 C C . LEU A 1 93 ? -13.250 -2.390 20.928 1.00 95.88 93 LEU A C 1
ATOM 737 O O . LEU A 1 93 ? -14.363 -1.918 21.155 1.00 95.88 93 LEU A O 1
ATOM 741 N N . GLY A 1 94 ? -12.973 -3.685 21.114 1.00 96.44 94 GLY A N 1
ATOM 742 C CA . GLY A 1 94 ? -13.962 -4.684 21.520 1.00 96.44 94 GLY A CA 1
ATOM 743 C C . GLY A 1 94 ? -14.939 -5.089 20.410 1.00 96.44 94 GLY A C 1
ATOM 744 O O . GLY A 1 94 ? -16.071 -5.460 20.726 1.00 96.44 94 GLY A O 1
ATOM 745 N N . LEU A 1 95 ? -14.515 -4.990 19.144 1.00 92.00 95 LEU A N 1
ATOM 746 C CA . LEU A 1 95 ? -15.273 -5.364 17.943 1.00 92.00 95 LEU A CA 1
ATOM 747 C C . LEU A 1 95 ? -14.844 -6.721 17.369 1.00 92.00 95 LEU A C 1
ATOM 749 O O . LEU A 1 95 ? -13.650 -7.081 17.496 1.00 92.00 95 LEU A O 1
#

InterPro domains:
  IPR003785 Creatininase/formamide hydrolase [PF02633] (28-85)
  IPR024087 Creatininase-like superfamily [G3DSA:3.40.50.10310] (6-94)
  IPR024087 Creatininase-like superfamily [SSF102215] (23-92)

Sequence (95 aa):
MAPLWEKQYDIILLSSVNDFDPLTYLTQNDHAGKIETSTMMALHPELVDLSRLDPDSWPLGVKGEDPRTSSIAWGEYLLETTVQSIGRKLQ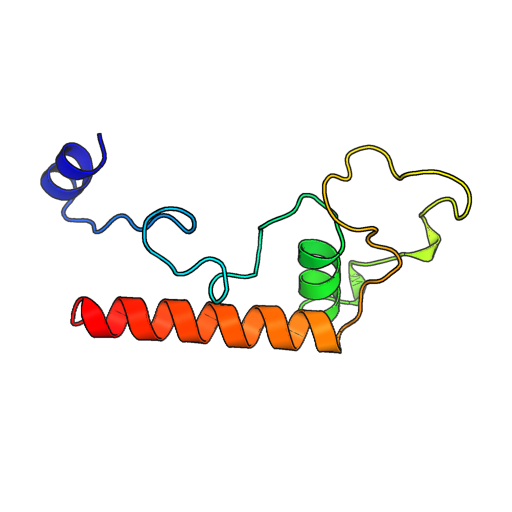ELGL